Protein AF-A0A8T6SG35-F1 (afdb_monomer)

Nearest PDB structures (foldseek):
  1u3e-assembly1_M  TM=6.773E-01  e=8.603E-01  Okubovirus SPO1

Structure (mmCIF, N/CA/C/O backbone):
data_AF-A0A8T6SG35-F1
#
_entry.id   AF-A0A8T6SG35-F1
#
loop_
_atom_site.group_PDB
_atom_site.id
_atom_site.type_symbol
_atom_site.label_atom_id
_atom_site.label_alt_id
_atom_site.label_comp_id
_atom_site.label_asym_id
_atom_site.label_entity_id
_atom_site.label_seq_id
_atom_site.pdbx_PDB_ins_code
_atom_site.Cartn_x
_atom_site.Cartn_y
_atom_site.Cartn_z
_atom_site.occupancy
_atom_site.B_iso_or_equiv
_atom_site.auth_seq_id
_atom_site.auth_comp_id
_atom_site.auth_asym_id
_atom_site.auth_atom_id
_atom_site.pdbx_PDB_model_num
ATOM 1 N N . ASP A 1 1 ? 17.328 3.496 -24.091 1.00 58.03 1 ASP A N 1
ATOM 2 C CA . ASP A 1 1 ? 16.159 4.379 -24.236 1.00 58.03 1 ASP A CA 1
ATOM 3 C C . ASP A 1 1 ? 15.341 4.362 -22.962 1.00 58.03 1 ASP A C 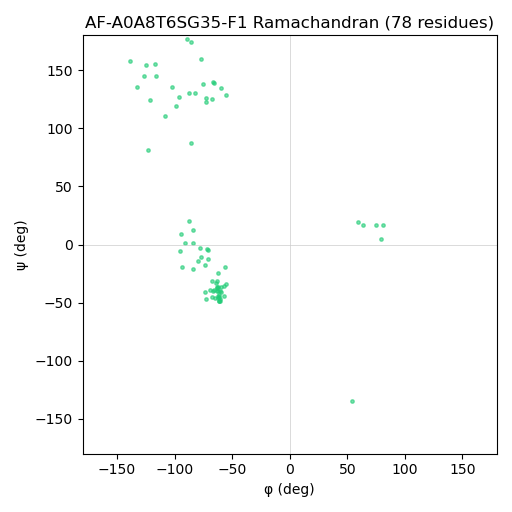1
ATOM 5 O O . ASP A 1 1 ? 14.968 3.290 -22.502 1.00 58.03 1 ASP A O 1
ATOM 9 N N . THR A 1 2 ? 15.145 5.523 -22.345 1.00 61.78 2 THR A N 1
ATOM 10 C CA . THR A 1 2 ? 14.194 5.708 -21.241 1.00 61.78 2 THR A CA 1
ATOM 11 C C . THR A 1 2 ? 12.834 6.028 -21.845 1.00 61.78 2 THR A C 1
ATOM 13 O O . THR A 1 2 ? 12.744 6.891 -22.720 1.00 61.78 2 THR A O 1
ATOM 16 N N . VAL A 1 3 ? 11.784 5.331 -21.412 1.00 81.81 3 VAL A N 1
ATOM 17 C CA . VAL A 1 3 ? 10.416 5.633 -21.850 1.00 81.81 3 VAL A CA 1
A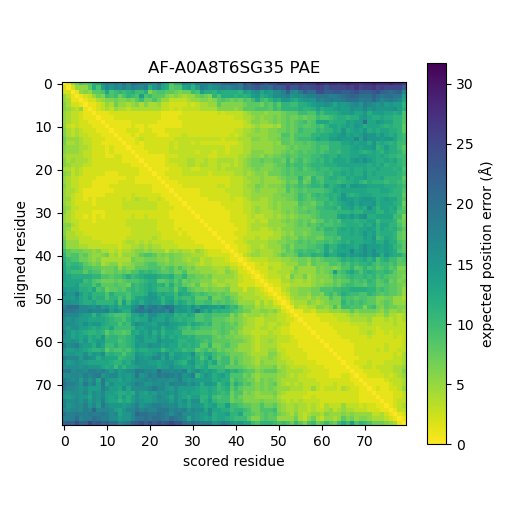TOM 18 C C . VAL A 1 3 ? 9.981 6.929 -21.168 1.00 81.81 3 VAL A C 1
ATOM 20 O O . VAL A 1 3 ? 10.083 7.050 -19.949 1.00 81.81 3 VAL A O 1
ATOM 23 N N . GLU A 1 4 ? 9.533 7.912 -21.947 1.00 87.12 4 GLU A N 1
ATOM 24 C CA . GLU A 1 4 ? 9.129 9.219 -21.422 1.00 87.12 4 GLU A CA 1
ATOM 25 C C . GLU A 1 4 ? 8.055 9.066 -20.329 1.00 87.12 4 GLU A C 1
ATOM 27 O O . GLU A 1 4 ? 7.063 8.355 -20.502 1.00 87.12 4 GLU A O 1
ATOM 32 N N . GLY A 1 5 ? 8.284 9.701 -19.177 1.00 87.81 5 GLY A N 1
ATOM 33 C CA . GLY A 1 5 ? 7.404 9.616 -18.010 1.00 87.81 5 GLY A CA 1
ATOM 34 C C . GLY A 1 5 ? 7.558 8.348 -17.164 1.00 87.81 5 GLY A C 1
ATOM 35 O O . GLY A 1 5 ? 6.794 8.179 -16.215 1.00 87.81 5 GLY A O 1
ATOM 36 N N . LYS A 1 6 ? 8.518 7.464 -17.472 1.00 91.94 6 LYS A N 1
ATOM 37 C CA . LYS A 1 6 ? 8.789 6.219 -16.738 1.00 91.94 6 LYS A CA 1
ATOM 38 C C . LYS A 1 6 ? 10.233 6.176 -16.245 1.00 91.94 6 LYS A C 1
ATOM 40 O O . LYS A 1 6 ? 11.104 5.557 -16.850 1.00 91.94 6 LYS A O 1
ATOM 45 N N . ASP A 1 7 ? 10.463 6.846 -15.123 1.00 93.81 7 ASP A N 1
ATOM 46 C CA . ASP A 1 7 ? 11.809 7.097 -14.594 1.00 93.81 7 ASP A CA 1
ATOM 47 C C . ASP A 1 7 ? 12.317 6.015 -13.622 1.00 93.81 7 ASP A C 1
ATOM 49 O O . ASP A 1 7 ? 13.411 6.139 -13.070 1.00 93.81 7 ASP A O 1
ATOM 53 N N . LEU A 1 8 ? 11.532 4.962 -13.367 1.00 94.56 8 LEU A N 1
ATOM 54 C CA . LEU A 1 8 ? 11.861 3.907 -12.408 1.00 94.56 8 LEU A CA 1
ATOM 55 C C . LEU A 1 8 ? 12.031 2.560 -13.109 1.00 94.56 8 LEU A C 1
ATOM 57 O O . LE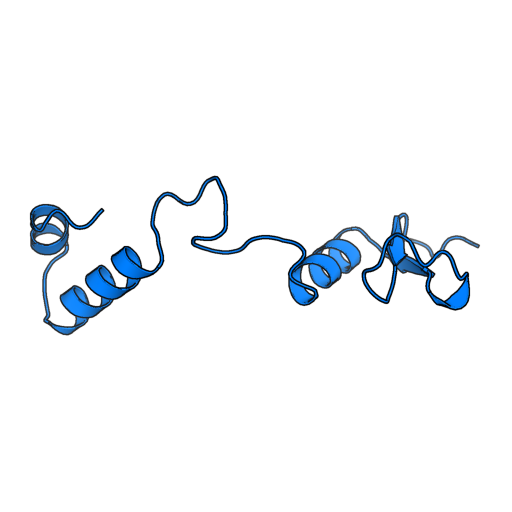U A 1 8 ? 11.289 2.238 -14.031 1.00 94.56 8 LEU A O 1
ATOM 61 N N . VAL A 1 9 ? 12.961 1.746 -12.611 1.00 94.12 9 VAL A N 1
ATOM 62 C CA . VAL A 1 9 ? 13.102 0.336 -13.001 1.00 94.12 9 VAL A CA 1
ATOM 63 C C . VAL A 1 9 ? 12.364 -0.535 -11.985 1.00 94.12 9 VAL A C 1
ATOM 65 O O . VAL A 1 9 ? 12.624 -0.433 -10.783 1.00 94.12 9 VAL A O 1
ATOM 68 N N . ASN A 1 10 ? 11.470 -1.401 -12.458 1.00 94.56 10 ASN A N 1
ATOM 69 C CA . ASN A 1 10 ? 10.764 -2.401 -11.657 1.00 94.56 10 ASN A CA 1
ATOM 70 C C . ASN A 1 10 ? 11.116 -3.830 -12.109 1.00 94.56 10 ASN A C 1
ATOM 72 O O . ASN A 1 10 ? 11.534 -4.036 -13.245 1.00 94.56 10 ASN A O 1
ATOM 76 N N . HIS A 1 11 ? 10.965 -4.799 -11.200 1.00 95.75 11 HIS A N 1
ATOM 77 C CA . HIS A 1 11 ? 11.107 -6.230 -11.492 1.00 95.75 11 HIS A CA 1
ATOM 78 C C . HIS A 1 11 ? 9.713 -6.823 -11.684 1.00 95.75 11 HIS A C 1
ATOM 80 O O . HIS A 1 11 ? 8.906 -6.786 -10.753 1.00 95.75 11 HIS A O 1
ATOM 86 N N . MET A 1 12 ? 9.440 -7.372 -12.865 1.00 94.31 12 MET A N 1
ATOM 87 C CA . MET A 1 12 ? 8.113 -7.870 -13.236 1.00 94.31 12 MET A CA 1
ATOM 88 C C . MET A 1 12 ? 7.644 -9.025 -12.341 1.00 94.31 12 MET A C 1
ATOM 90 O O . MET A 1 12 ? 6.463 -9.117 -12.012 1.00 94.31 12 MET A O 1
ATOM 94 N N . ASP A 1 13 ? 8.564 -9.896 -11.924 1.00 94.44 13 ASP A N 1
ATOM 95 C CA . ASP A 1 13 ? 8.301 -11.027 -11.025 1.00 94.44 13 ASP A CA 1
ATOM 96 C C . ASP A 1 13 ? 8.311 -10.659 -9.531 1.00 94.44 13 ASP A C 1
ATOM 98 O O . ASP A 1 13 ? 8.123 -11.522 -8.670 1.00 94.44 13 ASP A O 1
ATOM 102 N N . SER A 1 14 ? 8.523 -9.381 -9.196 1.00 92.19 14 SER A N 1
ATOM 103 C CA . SER A 1 14 ? 8.640 -8.915 -7.813 1.00 92.19 14 SER A CA 1
ATOM 104 C C . SER A 1 14 ? 9.785 -9.569 -7.002 1.00 92.19 14 SER A C 1
ATOM 106 O O . SER A 1 14 ? 9.784 -9.496 -5.758 1.00 92.19 14 SER A O 1
ATOM 108 N N . ASP A 1 15 ? 10.784 -10.154 -7.678 1.00 92.69 15 ASP A N 1
ATOM 109 C CA . ASP A 1 15 ? 12.029 -10.681 -7.113 1.00 92.69 15 ASP A CA 1
ATOM 110 C C . ASP A 1 15 ? 13.224 -9.790 -7.487 1.00 92.69 15 ASP A C 1
ATOM 112 O O . ASP A 1 15 ? 13.708 -9.761 -8.614 1.00 92.69 15 ASP A O 1
ATOM 116 N N . LYS A 1 16 ? 13.769 -9.097 -6.482 1.00 92.19 16 LYS A N 1
ATOM 117 C CA . LYS A 1 16 ? 14.905 -8.173 -6.641 1.00 92.19 16 LYS A CA 1
ATOM 118 C C . LYS A 1 16 ? 16.239 -8.872 -6.930 1.00 92.19 16 LYS A C 1
ATOM 120 O O . LYS A 1 16 ? 17.254 -8.198 -7.080 1.00 92.19 16 LYS A O 1
ATOM 125 N N . THR A 1 17 ? 16.275 -10.203 -6.911 1.00 95.62 17 THR A N 1
ATOM 126 C CA . THR A 1 17 ? 17.476 -10.986 -7.223 1.00 95.62 17 THR A CA 1
ATOM 127 C C . THR A 1 17 ? 17.535 -11.406 -8.694 1.00 95.62 17 THR 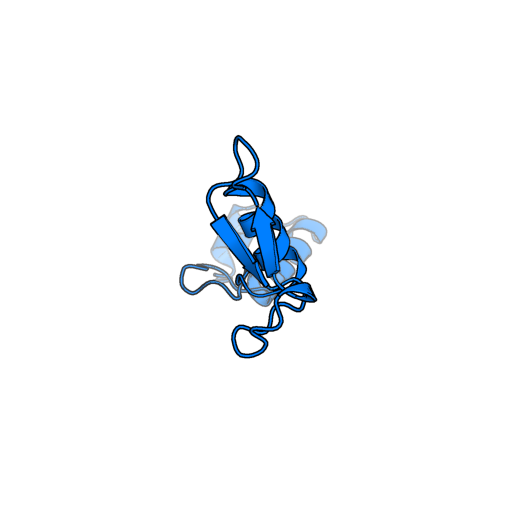A C 1
ATOM 129 O O . THR A 1 17 ? 18.630 -11.662 -9.208 1.00 95.62 17 THR A O 1
ATOM 132 N N . ASN A 1 18 ? 16.399 -11.400 -9.402 1.00 95.75 18 ASN A N 1
ATOM 133 C CA . ASN A 1 18 ? 16.312 -11.742 -10.817 1.00 95.75 18 ASN A CA 1
ATOM 134 C C . ASN A 1 18 ? 16.600 -10.525 -11.714 1.00 95.75 18 ASN A C 1
ATOM 136 O O . ASN A 1 18 ? 15.701 -9.813 -12.157 1.00 95.75 18 ASN A O 1
ATOM 140 N N . ASN A 1 19 ? 17.881 -10.317 -12.018 1.00 94.94 19 ASN A N 1
ATOM 141 C CA . ASN A 1 19 ? 18.367 -9.196 -12.831 1.00 94.94 19 ASN A CA 1
ATOM 142 C C . ASN A 1 19 ? 18.366 -9.479 -14.348 1.00 94.94 19 ASN A C 1
ATOM 144 O O . ASN A 1 19 ? 19.120 -8.843 -15.088 1.00 94.94 19 ASN A O 1
ATOM 148 N N . SER A 1 20 ? 17.591 -10.460 -14.826 1.00 97.12 20 SER A N 1
ATOM 149 C CA . SER A 1 20 ? 17.448 -10.682 -16.269 1.00 97.12 20 SER A CA 1
ATOM 150 C C . SER A 1 20 ? 16.870 -9.430 -16.928 1.00 97.12 20 SER A C 1
ATOM 152 O O . SER A 1 20 ? 15.901 -8.872 -16.423 1.00 97.12 20 SER A O 1
ATOM 154 N N . VAL A 1 21 ? 17.429 -8.996 -18.062 1.00 95.00 21 VAL A N 1
ATOM 155 C CA . VAL A 1 21 ? 16.934 -7.810 -18.788 1.00 95.00 21 VAL A CA 1
ATOM 156 C C . VAL A 1 21 ? 15.458 -7.973 -19.155 1.00 95.00 21 VAL A C 1
ATOM 158 O O . VAL A 1 21 ? 14.697 -7.019 -19.048 1.00 95.00 21 VAL A O 1
ATOM 161 N N . ASP A 1 22 ? 15.044 -9.198 -19.482 1.00 96.62 22 ASP A N 1
ATOM 162 C CA . ASP A 1 22 ? 13.656 -9.535 -19.816 1.00 96.62 22 ASP A CA 1
ATOM 163 C C . ASP A 1 22 ? 12.708 -9.497 -18.600 1.00 96.62 22 ASP A C 1
ATOM 165 O O . ASP A 1 22 ? 11.494 -9.545 -18.771 1.00 96.62 22 ASP A O 1
ATOM 169 N N . ASN A 1 23 ? 13.247 -9.430 -17.375 1.00 95.75 23 ASN A N 1
ATOM 170 C CA . ASN A 1 23 ? 12.485 -9.299 -16.128 1.00 95.75 23 ASN A CA 1
ATOM 171 C C . ASN A 1 23 ? 12.360 -7.839 -15.653 1.00 95.75 23 ASN A C 1
ATOM 173 O O . ASN A 1 23 ? 11.687 -7.569 -14.657 1.00 95.75 23 ASN A O 1
ATOM 177 N N . LEU A 1 24 ? 13.024 -6.893 -16.323 1.00 94.75 24 LEU A N 1
ATOM 178 C CA . LEU A 1 24 ? 13.018 -5.487 -15.938 1.00 94.75 24 LEU A CA 1
ATOM 179 C C . LEU A 1 24 ? 12.071 -4.685 -16.827 1.00 94.75 24 LEU A C 1
ATOM 181 O O . LEU A 1 24 ? 12.097 -4.786 -18.051 1.00 94.75 24 LEU A O 1
ATOM 185 N N . GLU A 1 25 ? 11.283 -3.815 -16.207 1.00 94.31 25 GLU A N 1
ATOM 186 C CA . GLU A 1 25 ? 10.411 -2.874 -16.905 1.00 94.31 25 GLU A CA 1
ATOM 187 C C . GLU A 1 25 ? 10.666 -1.439 -16.434 1.00 94.31 25 GLU A C 1
ATOM 189 O O . GLU A 1 25 ? 10.957 -1.186 -15.262 1.00 94.31 25 GLU A O 1
ATOM 194 N N . TRP A 1 26 ? 10.544 -0.482 -17.355 1.00 95.56 26 TRP A N 1
ATOM 195 C CA . TRP A 1 26 ? 10.467 0.930 -16.994 1.00 95.56 26 TRP A CA 1
ATOM 196 C C . TRP A 1 26 ? 9.034 1.251 -16.601 1.00 95.56 26 TRP A C 1
ATOM 198 O O . TRP A 1 26 ? 8.101 0.932 -17.341 1.00 95.56 26 TRP A O 1
ATOM 208 N N . VAL A 1 27 ? 8.864 1.902 -15.456 1.00 94.94 27 VAL A N 1
ATOM 209 C CA . VAL A 1 27 ? 7.570 2.290 -14.895 1.00 94.94 27 VAL A CA 1
ATOM 210 C C . VAL A 1 27 ? 7.631 3.691 -14.301 1.00 94.94 27 VAL A C 1
ATOM 212 O O . VAL A 1 27 ? 8.691 4.206 -13.942 1.00 94.94 27 VAL A O 1
ATOM 215 N N . ASN A 1 28 ? 6.473 4.328 -14.183 1.00 95.75 28 ASN A N 1
ATOM 216 C CA . ASN A 1 28 ? 6.323 5.539 -13.386 1.00 95.75 28 ASN A CA 1
ATOM 217 C C . ASN A 1 28 ? 6.042 5.206 -11.908 1.00 95.75 28 ASN A C 1
ATOM 219 O O . ASN A 1 28 ? 5.851 4.051 -11.522 1.00 95.75 28 ASN A O 1
ATOM 223 N N . TYR A 1 29 ? 5.998 6.234 -11.058 1.00 94.75 29 TYR A N 1
ATOM 224 C CA . TYR A 1 29 ? 5.767 6.054 -9.621 1.00 94.75 29 TYR A CA 1
ATOM 225 C C . TYR A 1 29 ? 4.427 5.372 -9.301 1.00 94.75 29 TYR A C 1
ATOM 227 O O . TYR A 1 29 ? 4.369 4.516 -8.420 1.00 94.75 29 TYR A O 1
ATOM 235 N N . SER A 1 30 ? 3.359 5.740 -10.013 1.00 94.38 30 SER A N 1
ATOM 236 C CA . SER A 1 30 ? 2.014 5.190 -9.809 1.00 94.38 30 SER A CA 1
ATOM 237 C C . SER A 1 30 ? 1.954 3.713 -10.198 1.00 94.38 30 SER A C 1
ATOM 239 O O . SER A 1 30 ? 1.439 2.900 -9.439 1.00 94.38 30 SER A O 1
ATOM 241 N N . GLU A 1 31 ? 2.527 3.356 -11.345 1.00 95.06 31 GLU A N 1
ATOM 242 C CA . GLU A 1 31 ? 2.629 1.975 -11.828 1.00 95.06 31 GLU A CA 1
ATOM 243 C C . GLU A 1 31 ? 3.429 1.103 -10.848 1.00 95.06 31 GLU A C 1
ATOM 245 O O . GLU A 1 31 ? 2.940 0.061 -10.415 1.00 95.06 31 GLU A O 1
ATOM 250 N N . ASN A 1 32 ? 4.603 1.567 -10.405 1.00 94.00 32 ASN A N 1
ATOM 251 C CA . ASN A 1 32 ? 5.418 0.855 -9.416 1.00 94.00 32 ASN A CA 1
ATOM 252 C C . ASN A 1 32 ? 4.679 0.670 -8.077 1.00 94.00 32 ASN A C 1
ATOM 254 O O . ASN A 1 32 ? 4.763 -0.376 -7.432 1.00 94.00 32 ASN A O 1
ATOM 258 N N . PHE A 1 33 ? 3.935 1.693 -7.644 1.00 92.62 33 PHE A N 1
ATOM 259 C CA . PHE A 1 33 ? 3.138 1.636 -6.422 1.00 92.62 33 PHE A CA 1
ATOM 260 C C . PHE A 1 33 ? 2.011 0.603 -6.519 1.00 92.62 33 PHE A C 1
ATOM 262 O O . PHE A 1 33 ? 1.828 -0.180 -5.583 1.00 92.62 33 PHE A O 1
ATOM 269 N N . ILE A 1 34 ? 1.275 0.600 -7.635 1.00 93.12 34 ILE A N 1
ATOM 270 C CA . ILE A 1 34 ? 0.198 -0.358 -7.908 1.00 93.12 34 ILE A CA 1
ATOM 271 C C . ILE A 1 34 ? 0.772 -1.775 -7.944 1.00 93.12 34 ILE A C 1
ATOM 273 O O . ILE A 1 34 ? 0.294 -2.631 -7.205 1.00 93.12 34 ILE A O 1
ATOM 277 N N . HIS A 1 35 ? 1.864 -1.996 -8.679 1.00 93.31 35 HIS A N 1
ATOM 278 C CA . HIS A 1 35 ? 2.525 -3.297 -8.761 1.00 93.31 35 HIS A CA 1
ATOM 279 C C . HIS A 1 35 ? 2.953 -3.816 -7.378 1.00 93.31 35 HIS A C 1
ATOM 281 O O . HIS A 1 35 ? 2.704 -4.970 -7.027 1.00 93.31 35 HIS A O 1
ATOM 287 N N . ALA A 1 36 ? 3.545 -2.961 -6.537 1.00 91.62 36 ALA A N 1
ATOM 288 C CA . ALA A 1 36 ? 3.915 -3.333 -5.172 1.00 91.62 36 ALA A CA 1
ATOM 289 C C . ALA A 1 36 ? 2.696 -3.668 -4.292 1.00 91.62 36 ALA A C 1
ATOM 291 O O . ALA A 1 36 ? 2.798 -4.501 -3.387 1.00 91.62 36 AL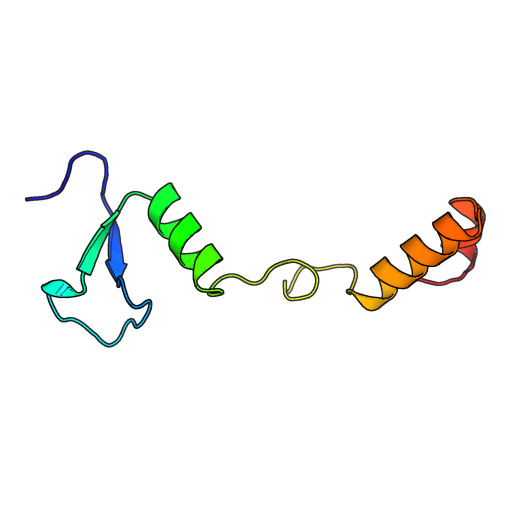A A O 1
ATOM 292 N N . GLN A 1 37 ? 1.556 -3.011 -4.520 1.00 90.62 37 GLN A N 1
ATOM 293 C CA . GLN A 1 37 ? 0.313 -3.294 -3.809 1.00 90.62 37 GLN A CA 1
ATOM 294 C C . GLN A 1 37 ? -0.309 -4.625 -4.255 1.00 90.62 37 GLN A C 1
ATOM 296 O O . GLN A 1 37 ? -0.650 -5.435 -3.394 1.00 90.62 37 GLN A O 1
ATOM 301 N N . GLU A 1 38 ? -0.395 -4.877 -5.560 1.00 90.38 38 GLU A N 1
ATOM 302 C CA . GLU A 1 38 ? -0.925 -6.124 -6.131 1.00 90.38 38 GLU A CA 1
ATOM 303 C C . GLU A 1 38 ? -0.081 -7.342 -5.736 1.00 90.38 38 GLU A C 1
ATOM 305 O O . GLU A 1 38 ? -0.623 -8.389 -5.391 1.00 90.38 38 GLU A O 1
ATOM 310 N N . ASN A 1 39 ? 1.243 -7.182 -5.662 1.00 91.31 39 ASN A N 1
ATOM 311 C CA . ASN A 1 39 ? 2.164 -8.238 -5.233 1.00 91.31 39 ASN A CA 1
ATOM 312 C C . ASN A 1 39 ? 2.316 -8.356 -3.705 1.00 91.31 39 ASN A C 1
ATOM 314 O O . ASN A 1 39 ? 3.245 -9.002 -3.213 1.00 91.31 39 ASN A O 1
ATOM 318 N N . GLY A 1 40 ? 1.453 -7.700 -2.920 1.00 87.25 40 GLY A N 1
ATOM 319 C CA . GLY A 1 40 ? 1.444 -7.818 -1.459 1.00 87.25 40 GLY A CA 1
ATOM 320 C C . GLY A 1 40 ? 2.713 -7.302 -0.767 1.00 87.25 40 GLY A C 1
ATOM 321 O O . GLY A 1 40 ? 2.947 -7.598 0.404 1.00 87.25 40 GLY A O 1
ATOM 322 N N . LYS A 1 41 ? 3.541 -6.508 -1.458 1.00 85.81 41 LYS A N 1
ATOM 323 C CA . LYS A 1 41 ? 4.780 -5.926 -0.915 1.00 85.81 41 LYS A CA 1
ATOM 324 C C . LYS A 1 41 ? 4.515 -4.716 -0.017 1.00 85.81 41 LYS A C 1
ATOM 326 O O . LYS A 1 41 ? 5.451 -4.159 0.557 1.00 85.81 41 LYS A O 1
ATOM 331 N N . ARG A 1 42 ? 3.253 -4.291 0.115 1.00 86.19 42 ARG A N 1
ATOM 332 C CA . ARG A 1 42 ? 2.834 -3.209 1.012 1.00 86.19 42 ARG A CA 1
ATOM 333 C C . ARG A 1 42 ? 1.789 -3.712 2.014 1.00 86.19 42 ARG A C 1
ATOM 335 O O . ARG A 1 42 ? 0.745 -4.202 1.588 1.00 86.19 42 ARG A O 1
ATOM 342 N N . PRO A 1 43 ? 2.017 -3.554 3.331 1.00 84.12 43 PRO A N 1
ATOM 343 C CA . PRO A 1 43 ? 1.018 -3.907 4.329 1.00 84.12 43 PRO A CA 1
ATOM 344 C C . PRO A 1 43 ? -0.217 -2.995 4.237 1.00 84.12 43 PRO A C 1
ATOM 346 O O . PRO A 1 43 ? -0.116 -1.773 4.055 1.00 84.12 43 PRO A O 1
ATOM 349 N N . ILE A 1 44 ? -1.392 -3.600 4.396 1.00 84.00 44 ILE A N 1
ATOM 350 C CA . ILE A 1 44 ? -2.710 -2.952 4.385 1.00 84.00 44 ILE A CA 1
ATOM 351 C C . ILE A 1 44 ? -3.474 -3.279 5.672 1.00 84.00 44 ILE A C 1
ATOM 353 O O . ILE A 1 44 ? -3.208 -4.307 6.295 1.00 84.00 44 ILE A O 1
ATOM 357 N N . GLY A 1 45 ? -4.408 -2.405 6.056 1.00 83.75 45 GLY A N 1
ATOM 358 C CA . GLY A 1 45 ? -5.244 -2.587 7.248 1.00 83.75 45 GLY A CA 1
ATOM 359 C C . GLY A 1 45 ? -4.424 -2.828 8.518 1.00 83.75 45 GLY A C 1
ATOM 360 O O . GLY A 1 45 ? -3.388 -2.187 8.719 1.00 83.75 45 GLY A O 1
ATOM 361 N N . SER A 1 46 ? -4.856 -3.815 9.303 1.00 83.88 46 SER A N 1
ATOM 362 C CA . SER A 1 46 ? -4.230 -4.279 10.550 1.00 83.88 46 SER A CA 1
ATOM 363 C C . SER A 1 46 ? -2.764 -4.711 10.408 1.00 83.88 46 SER A C 1
ATOM 365 O O . SER A 1 46 ? -2.019 -4.707 11.382 1.00 83.88 46 SER A O 1
ATOM 367 N N . LYS A 1 47 ? -2.292 -5.012 9.188 1.00 82.62 47 LYS A N 1
ATOM 368 C CA . LYS A 1 47 ? -0.882 -5.359 8.928 1.00 82.62 47 LYS A CA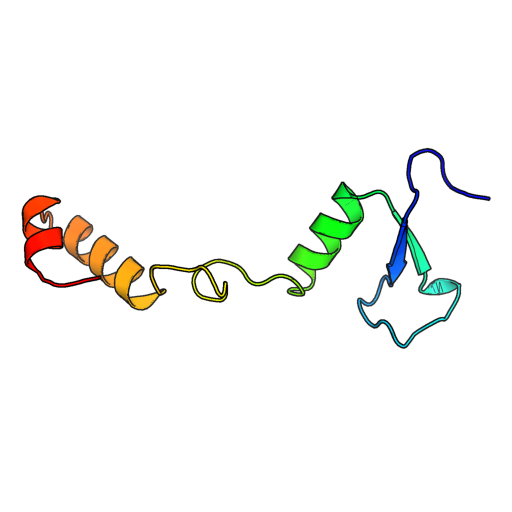 1
ATOM 369 C C . LYS A 1 47 ? 0.045 -4.143 8.915 1.00 82.62 47 LYS A C 1
ATOM 371 O O . LYS A 1 47 ? 1.264 -4.305 8.847 1.00 82.62 47 LYS A O 1
ATOM 376 N N . ARG A 1 48 ? -0.494 -2.918 8.903 1.00 84.94 48 ARG A N 1
ATOM 377 C CA . ARG A 1 48 ? 0.323 -1.702 8.994 1.00 84.94 48 ARG A CA 1
ATOM 378 C C . ARG A 1 48 ? 0.814 -1.511 10.421 1.00 84.94 48 ARG A C 1
ATOM 380 O O . ARG A 1 48 ? 0.046 -1.604 11.364 1.00 84.94 48 ARG A O 1
ATOM 387 N N . THR A 1 49 ? 2.076 -1.117 10.562 1.00 81.50 49 THR A N 1
ATOM 388 C CA . THR A 1 49 ? 2.686 -0.802 11.866 1.00 81.50 49 THR A CA 1
ATOM 389 C C . THR A 1 49 ? 2.017 0.373 12.577 1.00 81.50 49 THR A C 1
ATOM 391 O O . THR A 1 49 ? 2.095 0.480 13.793 1.00 81.50 49 THR A O 1
ATOM 394 N N . SER A 1 50 ? 1.367 1.257 11.820 1.00 82.56 50 SER A N 1
ATOM 395 C CA . SER A 1 50 ? 0.594 2.384 12.335 1.00 82.56 50 SER A CA 1
ATOM 396 C C . SER A 1 50 ? -0.899 2.075 12.481 1.00 82.56 50 SER A C 1
ATOM 398 O O . SER A 1 50 ? -1.681 3.014 12.631 1.00 82.56 50 SER A O 1
ATOM 400 N N . SER A 1 51 ? -1.329 0.817 12.316 1.00 85.25 51 SER A N 1
ATOM 401 C CA . SER A 1 51 ? -2.736 0.470 12.509 1.00 85.25 51 SER A CA 1
ATOM 402 C C . SER A 1 51 ? -3.078 0.628 13.983 1.00 85.25 51 SER A C 1
ATOM 404 O O . SER A 1 51 ? -2.403 0.062 14.837 1.00 85.25 51 SER A O 1
ATOM 406 N N . LEU A 1 52 ? -4.102 1.427 14.270 1.00 81.75 52 LEU A N 1
ATOM 407 C CA . LEU A 1 52 ? -4.593 1.629 15.635 1.00 81.75 52 LEU A CA 1
ATOM 408 C C . LEU A 1 52 ? -5.569 0.535 16.063 1.00 81.75 52 LEU A C 1
ATOM 410 O O . LEU A 1 52 ? -5.781 0.359 17.252 1.00 81.75 52 LEU A O 1
ATOM 414 N N . ILE A 1 53 ? -6.170 -0.145 15.088 1.00 81.25 53 ILE A N 1
ATOM 415 C CA . ILE A 1 53 ? -7.258 -1.097 15.278 1.00 81.25 53 ILE A CA 1
ATOM 416 C C . ILE A 1 53 ? -6.902 -2.352 14.480 1.00 81.25 53 ILE A C 1
ATOM 418 O O . ILE A 1 53 ? -6.396 -2.249 13.351 1.00 81.25 53 ILE A O 1
ATOM 422 N N . ASP A 1 54 ? -7.101 -3.522 15.076 1.00 84.56 54 ASP A N 1
ATOM 423 C CA . ASP A 1 54 ? -6.941 -4.804 14.399 1.00 84.56 54 ASP A CA 1
ATOM 424 C C . ASP A 1 54 ? -8.248 -5.270 13.736 1.00 84.56 54 ASP A C 1
ATOM 426 O O . ASP A 1 54 ? -9.282 -4.601 13.781 1.00 84.56 54 ASP A O 1
ATOM 430 N N . GLU A 1 55 ? -8.175 -6.397 13.033 1.00 85.50 55 GLU A N 1
ATOM 431 C CA . GLU A 1 55 ? -9.322 -6.926 12.294 1.00 85.50 55 GLU A CA 1
ATOM 432 C C . GLU A 1 55 ? -10.449 -7.395 13.231 1.00 85.50 55 GLU A C 1
ATOM 434 O O . GLU A 1 55 ? -11.627 -7.282 12.891 1.00 85.50 55 GLU A O 1
ATOM 439 N N . ASP A 1 56 ? -10.104 -7.885 14.423 1.00 85.69 56 ASP A N 1
ATOM 440 C CA . ASP A 1 56 ? -11.062 -8.442 15.375 1.00 85.69 56 ASP A CA 1
ATOM 441 C C . ASP A 1 56 ? -11.887 -7.323 16.023 1.00 85.69 56 ASP A C 1
ATOM 443 O O . ASP A 1 56 ? -13.116 -7.426 16.102 1.00 85.69 56 ASP A O 1
ATOM 447 N N . THR A 1 57 ? -11.252 -6.200 16.379 1.00 87.31 57 THR A N 1
ATOM 448 C CA . THR A 1 57 ? -11.966 -5.012 16.866 1.00 87.31 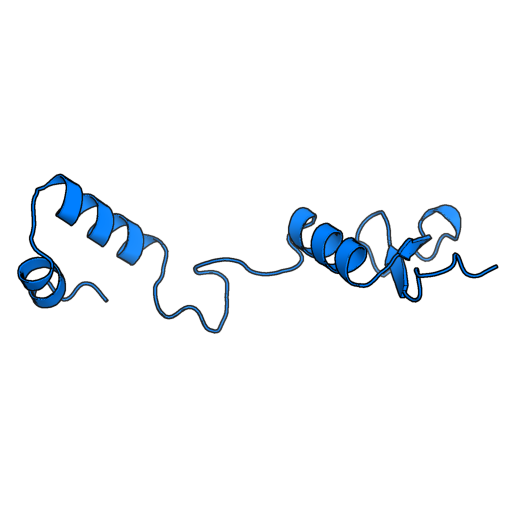57 THR A CA 1
ATOM 449 C C . THR A 1 57 ? -12.903 -4.448 15.794 1.00 87.31 57 THR A C 1
ATOM 451 O O . THR A 1 57 ? -14.034 -4.067 16.106 1.00 87.31 57 THR A O 1
ATOM 454 N N . VAL A 1 58 ? -12.499 -4.423 14.517 1.00 88.25 58 VAL A N 1
ATOM 455 C CA . VAL A 1 58 ? -13.391 -3.978 13.427 1.00 88.25 58 VAL A CA 1
ATOM 456 C C . VAL A 1 58 ? -14.617 -4.886 13.316 1.00 88.25 58 VAL A C 1
ATOM 458 O O . VAL A 1 58 ? -15.740 -4.379 13.243 1.00 88.25 58 VAL A O 1
ATOM 461 N N . HIS A 1 59 ? -14.428 -6.207 13.349 1.00 90.00 59 HIS A N 1
ATOM 462 C CA . HIS A 1 59 ? -15.538 -7.156 13.288 1.00 90.00 59 HIS A CA 1
ATOM 463 C C . HIS A 1 59 ? -16.506 -7.000 14.459 1.00 90.00 59 HIS A C 1
ATOM 465 O O . HIS A 1 59 ? -17.714 -6.935 14.228 1.00 90.00 59 HIS A O 1
ATOM 471 N N . GLY A 1 60 ? -16.000 -6.862 15.687 1.00 91.00 60 GLY A N 1
ATOM 472 C CA . GLY A 1 60 ? -16.858 -6.660 16.853 1.00 91.00 60 GLY A CA 1
ATOM 473 C C . GLY A 1 60 ? -17.653 -5.353 16.775 1.00 91.00 60 GLY A C 1
ATOM 474 O O . GLY A 1 60 ? -18.849 -5.337 17.056 1.00 91.00 60 GLY A O 1
ATOM 475 N N . VAL A 1 61 ? -17.048 -4.261 16.292 1.00 90.56 61 VAL A N 1
ATOM 476 C CA . VAL A 1 61 ? -17.777 -3.002 16.052 1.00 90.56 61 VAL A CA 1
ATOM 477 C C . VAL A 1 61 ? -18.884 -3.188 15.006 1.00 90.56 61 VAL A C 1
ATOM 479 O O . VAL A 1 61 ? -19.996 -2.691 15.195 1.00 90.56 61 VAL A O 1
ATOM 482 N N . CYS A 1 62 ? -18.611 -3.905 13.911 1.00 92.75 62 CYS A N 1
ATOM 483 C CA . CYS A 1 62 ? -19.613 -4.212 12.889 1.00 92.75 62 CYS A CA 1
ATOM 484 C C . CYS A 1 62 ? -20.770 -5.055 13.441 1.00 92.75 62 CYS A C 1
ATOM 486 O O . CYS A 1 62 ? -21.926 -4.739 13.164 1.00 92.75 62 CYS A O 1
ATOM 488 N N . GLU A 1 63 ? -20.478 -6.082 14.236 1.00 94.94 63 GLU A N 1
ATOM 489 C CA . GLU A 1 63 ? -21.487 -6.926 14.881 1.00 94.94 63 GLU A CA 1
ATOM 490 C C . GLU A 1 63 ? -22.387 -6.102 15.808 1.00 94.94 63 GLU A C 1
ATOM 492 O O . GLU A 1 63 ? -23.610 -6.137 15.679 1.00 94.94 63 GLU A O 1
ATOM 497 N N . MET A 1 64 ? -21.801 -5.246 16.645 1.00 91.81 64 MET A N 1
ATOM 498 C CA . MET A 1 64 ? -22.567 -4.359 17.522 1.00 91.81 64 MET A CA 1
ATOM 499 C C . MET A 1 64 ? -23.487 -3.409 16.741 1.00 91.81 64 MET A C 1
ATOM 501 O O . MET A 1 64 ? -24.612 -3.144 17.170 1.00 91.81 64 MET A O 1
ATOM 505 N N . PHE A 1 65 ? -23.056 -2.910 15.578 1.00 94.00 65 PHE A N 1
ATOM 506 C CA . PHE A 1 65 ? -23.939 -2.123 14.712 1.00 94.00 65 PHE A CA 1
ATOM 507 C C . PHE A 1 65 ? -25.097 -2.950 14.146 1.00 94.00 65 PHE A C 1
ATOM 509 O O . PHE A 1 65 ? -26.217 -2.443 14.076 1.00 94.00 65 PHE A O 1
ATOM 516 N N . VAL A 1 66 ? -24.853 -4.207 13.767 1.00 96.06 66 VAL A N 1
ATOM 517 C CA . VAL A 1 66 ? -25.901 -5.130 13.300 1.00 96.06 66 VAL A CA 1
ATOM 518 C C . VAL A 1 66 ? -26.915 -5.420 14.413 1.00 96.06 66 VAL A C 1
ATOM 520 O O . VAL A 1 66 ? -28.114 -5.470 14.147 1.00 96.06 66 VAL A O 1
ATOM 523 N N . GLU A 1 67 ? -26.466 -5.513 15.664 1.00 94.94 67 GLU A N 1
ATOM 524 C CA . GLU A 1 67 ? -27.324 -5.644 16.851 1.00 94.94 67 GLU A CA 1
ATOM 525 C C . GLU A 1 67 ? -28.092 -4.359 17.218 1.00 94.94 67 GLU A C 1
ATOM 527 O O . GLU A 1 67 ? -28.895 -4.352 18.154 1.00 94.94 67 GLU A O 1
ATOM 532 N N . GLY A 1 68 ? -27.860 -3.255 16.501 1.00 95.81 68 GLY A N 1
ATOM 533 C CA . GLY A 1 68 ? -28.521 -1.973 16.739 1.00 95.81 68 GLY A CA 1
ATOM 534 C C . GLY A 1 68 ? -27.915 -1.154 17.879 1.00 95.81 68 GLY A C 1
ATOM 535 O O . GLY A 1 68 ? -28.555 -0.213 18.354 1.00 95.81 68 GLY A O 1
ATOM 536 N N . LYS A 1 69 ? -26.692 -1.474 18.322 1.00 95.25 69 LYS A N 1
ATOM 537 C CA . LYS A 1 69 ? -25.985 -0.683 19.333 1.00 95.25 69 LYS A CA 1
ATOM 538 C C . LYS A 1 69 ? -25.650 0.702 18.798 1.00 95.25 69 LYS A C 1
ATOM 540 O O . LYS A 1 69 ? -25.197 0.897 17.669 1.00 95.25 69 LYS A O 1
ATOM 545 N N . THR A 1 70 ? -25.832 1.690 19.657 1.00 94.62 70 THR A N 1
ATOM 546 C CA . THR A 1 70 ? -25.420 3.065 19.407 1.00 94.62 70 THR A CA 1
ATOM 547 C C . THR A 1 70 ? -23.913 3.225 19.603 1.00 94.62 70 THR A C 1
ATOM 549 O O . THR A 1 70 ? -23.263 2.470 20.326 1.00 94.62 70 THR A O 1
ATOM 552 N N . ARG A 1 71 ? -23.338 4.287 19.026 1.00 88.69 71 ARG A N 1
ATOM 553 C CA . ARG A 1 71 ? -21.909 4.615 19.201 1.00 88.69 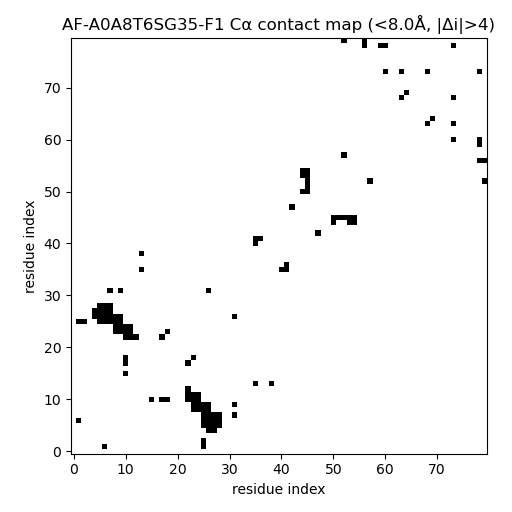71 ARG A CA 1
ATOM 554 C C . ARG A 1 71 ? -21.517 4.760 20.677 1.00 88.69 71 ARG A C 1
ATOM 556 O O . ARG A 1 71 ? -20.402 4.409 21.036 1.00 88.69 71 ARG A O 1
ATOM 563 N N . GLY A 1 72 ? -22.423 5.260 21.524 1.00 91.56 72 GLY A N 1
ATOM 564 C CA . GLY A 1 72 ? -22.177 5.398 22.961 1.00 91.56 72 GLY A CA 1
ATOM 565 C C . GLY A 1 72 ? -22.043 4.049 23.666 1.00 91.56 72 GLY A C 1
ATOM 566 O O . GLY A 1 72 ? -21.151 3.878 24.492 1.00 91.56 72 GLY A O 1
ATOM 567 N N . GLU A 1 73 ? -22.871 3.071 23.297 1.00 91.81 73 GLU A N 1
ATOM 568 C CA . GLU A 1 73 ? -22.794 1.709 23.837 1.00 91.81 73 GLU A CA 1
ATOM 569 C C . GLU A 1 73 ? -21.537 0.980 23.355 1.00 91.81 73 GLU A C 1
ATOM 571 O O . GLU A 1 73 ? -20.884 0.311 24.150 1.00 91.81 73 GLU A O 1
ATOM 576 N N . ILE A 1 74 ? -21.152 1.170 22.088 1.00 89.94 74 ILE A N 1
ATOM 577 C CA . ILE A 1 74 ? -19.914 0.608 21.527 1.00 89.94 74 ILE A CA 1
ATOM 578 C C . ILE A 1 74 ? -18.692 1.157 22.270 1.00 89.94 74 ILE A C 1
ATOM 580 O O . ILE A 1 74 ? -17.874 0.380 22.751 1.00 89.94 74 ILE A O 1
ATOM 584 N N . LEU A 1 75 ? -18.600 2.475 22.467 1.00 87.44 75 LEU A N 1
ATOM 585 C CA . LEU A 1 75 ? -17.493 3.084 23.219 1.00 87.44 75 LEU A CA 1
ATOM 586 C C . LEU A 1 75 ? -17.455 2.637 24.687 1.00 87.44 75 LEU A C 1
ATOM 588 O O . LEU A 1 75 ? -16.383 2.536 25.277 1.00 87.44 75 LEU A O 1
ATOM 592 N N . SER A 1 76 ? -18.619 2.349 25.268 1.00 90.56 76 SER A N 1
ATOM 593 C CA . SER A 1 76 ? -18.733 1.886 26.654 1.00 90.56 76 SER A CA 1
ATOM 594 C C . SER A 1 76 ? -18.425 0.394 26.821 1.00 90.56 76 SER A C 1
ATOM 596 O O . SER A 1 76 ? -18.218 -0.051 27.946 1.00 90.56 76 SER A O 1
ATOM 598 N N . SER A 1 77 ? -18.386 -0.382 25.730 1.00 85.38 77 SER A N 1
ATOM 599 C CA . SER A 1 77 ? -18.111 -1.827 25.762 1.00 85.38 77 SER A CA 1
ATOM 600 C C . SER A 1 77 ? -16.647 -2.171 26.039 1.00 85.38 77 SER A C 1
ATOM 602 O O . SER A 1 77 ? -16.346 -3.301 26.415 1.00 85.38 77 SER A O 1
ATOM 604 N N . GLY A 1 78 ? -15.737 -1.206 25.868 1.00 80.94 78 GLY A N 1
ATOM 605 C CA . GLY A 1 78 ? -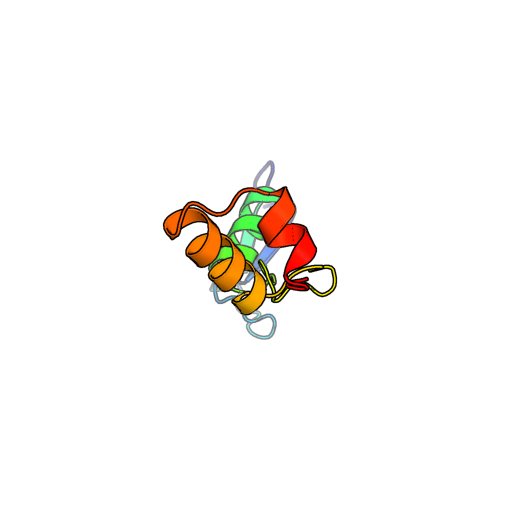14.306 -1.451 25.997 1.00 80.94 78 GLY A CA 1
ATOM 606 C C . GLY A 1 78 ? -13.699 -2.212 24.815 1.00 80.94 78 GLY A C 1
ATOM 607 O O . GLY A 1 78 ? -12.588 -2.701 24.957 1.00 80.94 78 GLY A O 1
ATOM 608 N N . LEU A 1 79 ? -14.371 -2.290 23.661 1.00 77.81 79 LEU A N 1
ATOM 609 C CA . LEU A 1 79 ? -13.715 -2.643 22.397 1.00 77.81 79 LEU A CA 1
ATOM 610 C C . LEU A 1 79 ? -12.857 -1.451 21.926 1.00 77.81 79 LEU A C 1
ATOM 612 O O . LEU A 1 79 ? -13.384 -0.343 21.790 1.00 77.81 79 LEU A O 1
ATOM 616 N N . HIS A 1 80 ? -11.553 -1.649 21.718 1.00 66.19 80 HIS A N 1
ATOM 617 C CA . HIS A 1 80 ? -10.614 -0.654 21.177 1.00 66.19 80 HIS A CA 1
ATOM 618 C C . HIS A 1 80 ? -9.590 -1.304 20.251 1.00 66.19 80 HIS A C 1
ATOM 620 O O . HIS A 1 80 ? -9.316 -2.511 20.425 1.00 66.19 80 HIS A O 1
#

Foldseek 3Di:
DADPQQPDKDFQVNDPVPPPPVRIDGHHPVVRVVSCVVVVVDDDAQRDPPHPAHPVLVVVVVVCVVVVHDPVVNVVVPRD

Mean predicted aligned error: 7.72 Å

Secondary structure (DSSP, 8-state):
-PPTT--EEEETTS-TT---GGGEEEE-HHHHHHHHHHTT-S--GGGSTT-SS-HHHHHHHHHHHHTT--HHHHHHTT--

Radius of gyration: 20.91 Å; Cα contacts (8 Å, |Δi|>4): 66; chains: 1; bounding box: 47×21×51 Å

pLDDT: mean 89.41, std 7.24, range [58.03, 97.12]

Sequence (80 aa):
DTVEGKDLVNHMDSDKTNNSVDNLEWVNYSENFIHAQENGKRPIGSKRTSSLIDEDTVHGVCEMFVEGKTRGEILSSGLH

Solvent-accessible surface area (backbone atoms only — not comparable to full-atom values): 4995 Å² total; per-residue (Å²): 137,78,57,89,84,24,89,40,82,45,46,76,85,74,42,94,81,58,78,50,73,93,35,51,42,75,28,32,73,68,57,51,50,49,53,35,49,77,69,62,75,48,69,58,70,52,66,29,93,84,45,86,50,49,67,66,45,53,51,52,54,53,50,40,50,74,74,65,51,49,74,69,56,49,65,70,66,71,70,106